Protein AF-A0A3B8NYK8-F1 (afdb_monomer)

Solvent-accessible surface area (backbone atoms only — n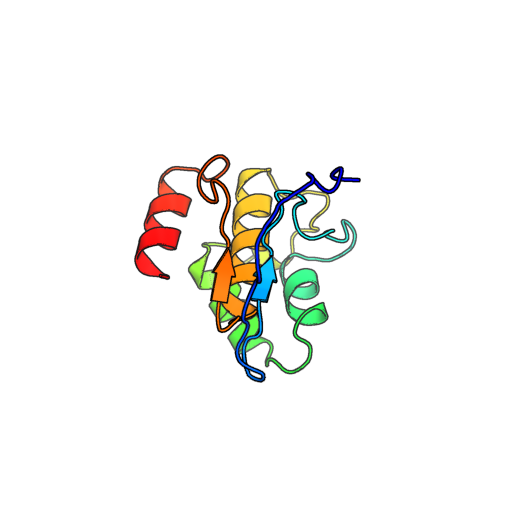ot comparable to full-atom values): 7143 Å² total; per-residue (Å²): 130,89,76,86,75,93,78,88,85,84,89,88,76,63,95,86,66,47,73,42,78,53,60,92,66,67,67,89,71,59,43,86,29,26,48,48,52,51,53,36,70,75,42,71,87,56,53,70,70,56,48,51,50,43,33,45,66,48,75,40,52,83,72,54,32,67,39,36,50,65,73,53,51,70,57,56,49,45,31,52,49,47,33,49,62,65,69,66,66,52,85,36,78,50,71,70,71,81,56,81,69,47,53,73,73,53,44,58,43,51,66,73,73,109

Radius of gyration: 15.72 Å; Cα contacts (8 Å, |Δi|>4): 108; chains: 1; bounding box: 38×34×38 Å

Nearest PDB structures (foldseek):
  5zxd-assembly2_B  TM=8.364E-01  e=3.094E-05  Homo sapiens
  5zxd-assembly1_A  TM=8.345E-01  e=3.885E-05  Homo sapiens
  6s47-assembly1_Bi  TM=8.291E-01  e=2.767E-03  Saccharomyces cerevisiae
  2ihy-assembly1_A  TM=6.998E-01  e=1.052E-03  Staphylococcus aureus
  8tsh-assembly1_B  TM=7.431E-01  e=2.850E-02  Caldimonas thermodepolymerans

Sequence (114 aa):
MMQKIPHQGQLYRSPNTDIGFFDQQAAELDPENTVLEELWKRFPKMHEAEVRSALGRVLLRGEEVYKKVGVISGGERARLNFAILMVEHPNVRLLDEPTNHLDLDTKEQLEKAL

Secondary structure (DSSP, 8-state):
--------S-----TT--EEEE-SS-----TTSBHHHHHHHH-TTS-HHHHHHHHHHTT--GGGGGSBGGGS-HHHHHHHHHHHHHHT--SEEEESSTTTT--HHHHHHHHHH-

pLDDT: mean 75.83, std 17.6, range [39.44, 97.81]

Mean predicted aligned error: 10.63 Å

Foldseek 3Di:
DDDDDDDDDDDDDDPPADEDEDDVPLPPFDQADFLLRRLCVLVVVDDSVVSQVLLVLLVCDDCNSRHGNVPDDLQSSLSSSVSNVLVVPGPHYDDDPSCPSHDPVNVVSVVVSD

Structure (mmCIF, N/CA/C/O backbone):
data_AF-A0A3B8NYK8-F1
#
_entry.id   AF-A0A3B8NYK8-F1
#
loop_
_atom_site.group_PDB
_atom_site.id
_atom_site.type_symbol
_atom_site.label_atom_id
_atom_site.label_alt_id
_atom_site.label_comp_id
_atom_site.label_asym_id
_atom_site.label_entity_id
_atom_site.label_seq_id
_atom_site.pdbx_PDB_ins_code
_atom_site.Cartn_x
_atom_site.Cartn_y
_atom_site.Cartn_z
_atom_site.occupancy
_atom_site.B_iso_or_equiv
_atom_site.auth_seq_id
_atom_site.auth_comp_id
_atom_site.auth_asym_id
_atom_site.auth_atom_id
_atom_site.pdbx_PDB_model_num
ATOM 1 N N . MET A 1 1 ? 4.718 18.249 -10.756 1.00 41.09 1 MET A N 1
ATOM 2 C CA . MET A 1 1 ? 5.304 17.598 -11.949 1.00 41.09 1 MET A CA 1
ATOM 3 C C . MET A 1 1 ? 6.819 17.698 -11.861 1.00 41.09 1 MET A C 1
ATOM 5 O O . MET A 1 1 ? 7.324 18.815 -11.859 1.00 41.09 1 MET A O 1
ATOM 9 N N . MET A 1 2 ? 7.528 16.571 -11.721 1.00 40.84 2 MET A N 1
ATOM 10 C CA . MET A 1 2 ? 8.998 16.542 -11.700 1.00 40.84 2 MET A CA 1
ATOM 11 C C . MET A 1 2 ? 9.558 17.136 -12.995 1.00 40.84 2 MET A C 1
ATOM 13 O O . MET A 1 2 ? 9.192 16.730 -14.100 1.00 40.84 2 MET A O 1
ATOM 17 N N . GLN A 1 3 ? 10.429 18.130 -12.855 1.00 39.44 3 GLN A N 1
ATOM 18 C CA . GLN A 1 3 ? 11.095 18.784 -13.972 1.00 39.44 3 GLN A CA 1
ATOM 19 C C . GLN A 1 3 ? 12.115 17.805 -14.566 1.00 39.44 3 GLN A C 1
ATOM 21 O O . GLN A 1 3 ? 12.974 17.288 -13.853 1.00 39.44 3 GLN A O 1
ATOM 26 N N . LYS A 1 4 ? 12.015 17.513 -15.868 1.00 58.34 4 LYS A N 1
ATOM 27 C CA . LYS A 1 4 ? 12.999 16.666 -16.556 1.00 58.34 4 LYS A CA 1
ATOM 28 C C . LYS A 1 4 ? 14.357 17.369 -16.527 1.00 58.34 4 LYS A C 1
ATOM 30 O O . LYS A 1 4 ? 14.511 18.430 -17.127 1.00 58.34 4 LYS A O 1
ATOM 35 N N . ILE A 1 5 ? 15.325 16.777 -15.835 1.00 66.94 5 ILE A N 1
ATOM 36 C CA . ILE A 1 5 ? 16.690 17.300 -15.757 1.00 66.94 5 ILE A CA 1
ATOM 37 C C . ILE A 1 5 ? 17.393 17.008 -17.096 1.00 66.94 5 ILE A C 1
ATOM 39 O O . ILE A 1 5 ? 17.319 15.869 -17.579 1.00 66.94 5 ILE A O 1
ATOM 43 N N . PRO A 1 6 ? 18.062 17.993 -17.725 1.00 71.31 6 PRO A N 1
ATOM 44 C CA . PRO A 1 6 ? 18.834 17.748 -18.936 1.00 71.31 6 PRO A CA 1
ATOM 45 C C . PRO A 1 6 ? 19.968 16.760 -18.645 1.00 71.31 6 PRO A C 1
ATOM 47 O O . PRO A 1 6 ? 20.760 16.969 -17.730 1.00 71.31 6 PRO A O 1
ATOM 50 N N . HIS A 1 7 ? 20.058 15.694 -19.434 1.00 71.31 7 HIS A N 1
ATOM 51 C CA . HIS A 1 7 ? 21.120 14.694 -19.352 1.00 71.31 7 HIS A CA 1
ATOM 52 C C . HIS A 1 7 ? 21.694 14.442 -20.751 1.00 71.31 7 HIS A C 1
ATOM 54 O O . HIS A 1 7 ? 20.961 14.455 -21.739 1.00 71.31 7 HIS A O 1
ATOM 60 N N . GLN A 1 8 ? 23.012 14.249 -20.840 1.00 78.31 8 GLN A N 1
ATOM 61 C CA . GLN A 1 8 ? 23.716 13.869 -22.071 1.00 78.31 8 GLN A CA 1
ATOM 62 C C . GLN A 1 8 ? 24.053 12.372 -22.021 1.00 78.31 8 GLN A C 1
ATOM 64 O O . GLN A 1 8 ? 24.440 11.869 -20.969 1.00 78.31 8 GLN A O 1
ATOM 69 N N 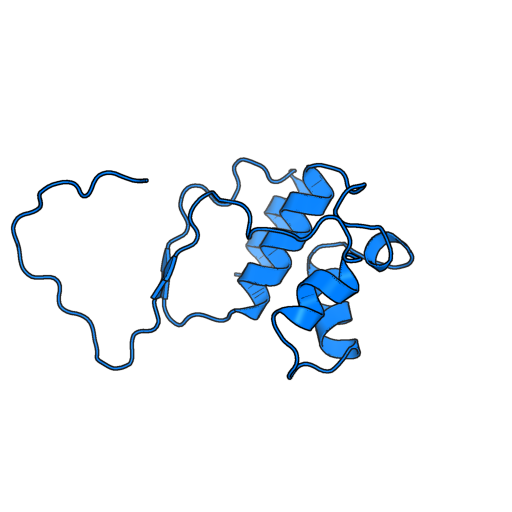. GLY A 1 9 ? 23.912 11.660 -23.143 1.00 75.31 9 GLY A N 1
ATOM 70 C CA . GLY A 1 9 ? 24.191 10.222 -23.247 1.00 75.31 9 GLY A CA 1
ATOM 71 C C . GLY A 1 9 ? 23.085 9.445 -23.966 1.00 75.31 9 GLY A C 1
ATOM 72 O O . GLY A 1 9 ? 22.091 10.020 -24.404 1.00 75.31 9 GLY A O 1
ATOM 73 N N . GLN A 1 10 ? 23.266 8.130 -24.105 1.00 70.69 10 GLN A N 1
ATOM 74 C CA . GLN A 1 10 ? 22.280 7.222 -24.701 1.00 70.69 10 GLN A CA 1
ATOM 75 C C . GLN A 1 10 ? 21.838 6.199 -23.652 1.00 70.69 10 GLN A C 1
ATOM 77 O O . GLN A 1 10 ? 22.665 5.474 -23.101 1.00 70.69 10 GLN A O 1
ATOM 82 N N . LEU A 1 11 ? 20.534 6.147 -23.373 1.00 70.31 11 LEU A N 1
ATOM 83 C CA . LEU A 1 11 ? 19.943 5.127 -22.512 1.00 70.31 11 LEU A CA 1
ATOM 84 C C . LEU A 1 11 ? 19.488 3.952 -23.378 1.00 70.31 11 LEU A C 1
ATOM 86 O O . LEU A 1 11 ? 18.514 4.063 -24.120 1.00 70.31 11 LEU A O 1
ATOM 90 N N . TYR A 1 12 ? 20.175 2.821 -23.259 1.00 67.00 12 TYR A N 1
ATOM 91 C CA . TYR A 1 12 ? 19.786 1.580 -23.918 1.00 67.00 12 TYR A CA 1
ATOM 92 C C . TYR A 1 12 ? 18.897 0.759 -22.982 1.00 67.00 12 TYR A C 1
ATOM 94 O O . TYR A 1 12 ? 19.300 0.432 -21.868 1.00 67.00 12 TYR A O 1
ATOM 102 N N . ARG A 1 13 ? 17.681 0.428 -23.430 1.00 62.97 13 ARG A N 1
ATOM 103 C CA . ARG A 1 13 ? 16.752 -0.469 -22.725 1.00 62.97 13 ARG A CA 1
ATOM 104 C C . ARG A 1 13 ? 16.495 -1.699 -23.583 1.00 62.97 13 ARG A C 1
ATOM 106 O O . ARG A 1 13 ? 16.332 -1.573 -24.795 1.00 62.97 13 ARG A O 1
ATOM 113 N N . SER A 1 14 ? 16.453 -2.875 -22.961 1.00 68.81 14 SER A N 1
ATOM 114 C CA . SER A 1 14 ? 16.046 -4.090 -23.666 1.00 68.81 14 SER A CA 1
ATOM 115 C C . SER A 1 14 ? 14.548 -4.004 -23.999 1.00 68.81 14 SER A C 1
ATOM 117 O O . SER A 1 14 ? 13.787 -3.496 -23.173 1.00 68.81 14 SER A O 1
ATOM 119 N N . PRO A 1 15 ? 14.087 -4.503 -25.160 1.00 64.50 15 PRO A N 1
ATOM 120 C CA . PRO A 1 15 ? 12.670 -4.462 -25.538 1.00 64.50 15 PRO A CA 1
ATOM 121 C C . PRO A 1 15 ? 11.720 -5.128 -24.528 1.00 64.50 15 PRO A C 1
ATOM 123 O O . PRO A 1 15 ? 10.547 -4.7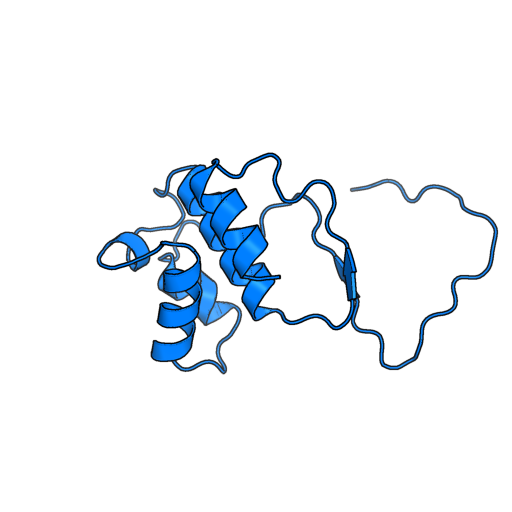79 -24.481 1.00 64.50 15 PRO A O 1
ATOM 126 N N . ASN A 1 16 ? 12.229 -6.049 -23.700 1.00 62.66 16 ASN A N 1
ATOM 127 C CA . ASN A 1 16 ? 11.458 -6.780 -22.682 1.00 62.66 16 ASN A CA 1
ATOM 128 C C . ASN A 1 16 ? 11.568 -6.169 -21.269 1.00 62.66 16 ASN A C 1
ATOM 130 O O . ASN A 1 16 ? 11.210 -6.808 -20.277 1.00 62.66 16 ASN A O 1
ATOM 134 N N . THR A 1 17 ? 12.127 -4.965 -21.149 1.00 53.44 17 THR A N 1
ATOM 135 C CA . THR A 1 17 ? 12.288 -4.286 -19.864 1.00 53.44 17 THR A CA 1
ATOM 136 C C . THR A 1 17 ? 11.005 -3.541 -19.494 1.00 53.44 17 THR A C 1
ATOM 138 O O . THR A 1 17 ? 10.735 -2.465 -20.025 1.00 53.44 17 THR A O 1
ATOM 141 N N . ASP A 1 18 ? 10.254 -4.100 -18.545 1.00 51.09 18 ASP A N 1
ATOM 142 C CA . ASP A 1 18 ? 9.174 -3.407 -17.840 1.00 51.09 18 ASP A CA 1
ATOM 143 C C . ASP A 1 18 ? 9.754 -2.715 -16.595 1.00 51.09 18 ASP A C 1
ATOM 145 O O . ASP A 1 18 ? 10.290 -3.383 -15.703 1.00 51.09 18 ASP A O 1
ATOM 149 N N . ILE A 1 19 ? 9.749 -1.378 -16.587 1.00 57.47 19 ILE A N 1
ATOM 150 C CA . ILE A 1 19 ? 10.305 -0.567 -15.492 1.00 57.47 19 ILE A CA 1
ATOM 151 C C . ILE A 1 19 ? 9.150 -0.032 -14.660 1.00 57.47 19 ILE A C 1
ATOM 153 O O . ILE A 1 19 ? 8.480 0.917 -15.071 1.00 57.47 19 ILE A O 1
ATOM 157 N N . GLY A 1 20 ? 8.986 -0.593 -13.465 1.00 51.03 20 GLY A N 1
ATOM 158 C CA . GLY A 1 20 ? 8.130 -0.016 -12.437 1.00 51.03 20 GLY A CA 1
ATOM 159 C C . GLY A 1 20 ? 8.846 1.154 -11.766 1.00 51.03 20 GLY A C 1
ATOM 160 O O . GLY A 1 20 ? 9.937 0.987 -11.211 1.00 51.03 20 GLY A O 1
ATOM 161 N N . PHE A 1 21 ? 8.246 2.341 -11.830 1.00 52.72 21 PHE A N 1
ATOM 162 C CA . PHE A 1 21 ? 8.695 3.511 -11.079 1.00 52.72 21 PHE A CA 1
ATOM 163 C C . PHE A 1 21 ? 7.887 3.610 -9.788 1.00 52.72 21 PHE A C 1
ATOM 165 O O . PHE A 1 21 ? 6.683 3.845 -9.839 1.00 52.72 21 PHE A O 1
ATOM 172 N N . PHE A 1 22 ? 8.552 3.467 -8.642 1.00 48.91 22 PHE A N 1
ATOM 173 C CA . PHE A 1 22 ? 7.973 3.803 -7.347 1.00 48.91 22 PHE A CA 1
ATOM 174 C C . PHE A 1 22 ? 8.365 5.248 -7.011 1.00 48.91 22 PHE A C 1
ATOM 176 O O . PHE A 1 22 ? 9.394 5.497 -6.389 1.00 48.91 22 PHE A O 1
ATOM 183 N N . ASP A 1 23 ? 7.591 6.209 -7.520 1.00 50.53 23 ASP A N 1
ATOM 184 C CA . ASP A 1 23 ? 7.656 7.604 -7.066 1.00 50.53 23 ASP A CA 1
ATOM 185 C C . ASP A 1 23 ? 6.928 7.694 -5.711 1.00 50.53 23 ASP A C 1
ATOM 187 O O . ASP A 1 23 ? 5.911 7.030 -5.517 1.00 50.53 23 ASP A O 1
ATOM 191 N N . GLN A 1 24 ? 7.413 8.515 -4.776 1.00 43.06 24 GLN A N 1
ATOM 192 C CA . GLN A 1 24 ? 6.856 8.729 -3.425 1.00 43.06 24 GLN A CA 1
ATOM 193 C C . GLN A 1 24 ? 5.406 9.255 -3.406 1.00 43.06 24 GLN A C 1
ATOM 195 O O . GLN A 1 24 ? 4.838 9.523 -2.344 1.00 43.06 24 GLN A O 1
ATOM 200 N N . GLN A 1 25 ? 4.765 9.372 -4.565 1.00 45.47 25 GLN A N 1
ATOM 201 C CA . GLN A 1 25 ? 3.321 9.445 -4.677 1.00 45.47 25 GLN A CA 1
ATOM 202 C C . GLN A 1 25 ? 2.765 8.063 -4.336 1.00 45.47 25 GLN A C 1
ATOM 204 O O . GLN A 1 25 ? 2.595 7.221 -5.216 1.00 45.47 25 GLN A O 1
ATOM 209 N N . ALA A 1 26 ? 2.524 7.834 -3.037 1.00 54.75 26 ALA A N 1
ATOM 210 C CA . ALA A 1 26 ? 1.631 6.793 -2.531 1.00 54.75 26 ALA A CA 1
ATOM 211 C C . ALA A 1 26 ? 0.574 6.513 -3.597 1.00 54.75 26 ALA A C 1
ATOM 213 O O . ALA A 1 26 ? -0.119 7.460 -3.980 1.00 54.75 26 ALA A O 1
ATOM 214 N N . ALA A 1 27 ? 0.537 5.280 -4.120 1.00 62.28 27 ALA A N 1
ATOM 215 C CA . ALA A 1 27 ? -0.375 4.897 -5.189 1.00 62.28 27 ALA A CA 1
ATOM 216 C C . ALA A 1 27 ? -1.722 5.550 -4.891 1.00 62.28 27 ALA A C 1
ATOM 218 O O . ALA A 1 27 ? -2.164 5.395 -3.762 1.00 62.28 27 ALA A O 1
ATOM 219 N N . GLU A 1 28 ? -2.298 6.367 -5.784 1.00 75.56 28 GLU A N 1
ATOM 220 C CA . GLU A 1 28 ? -3.501 7.146 -5.438 1.00 75.56 28 GLU A CA 1
ATOM 221 C C . GLU A 1 28 ? -4.576 6.183 -4.924 1.00 75.56 28 GLU A C 1
ATOM 223 O O . GLU A 1 28 ? -5.176 5.451 -5.711 1.00 75.56 28 GLU A O 1
ATOM 228 N N . LEU A 1 29 ? -4.716 6.095 -3.598 1.00 88.06 29 LEU A N 1
ATOM 229 C CA . LEU A 1 29 ? -5.580 5.122 -2.950 1.00 88.06 29 LEU A CA 1
ATOM 230 C C . LEU A 1 29 ? -6.954 5.758 -2.857 1.00 88.06 29 LEU A C 1
ATOM 232 O O . LEU A 1 29 ? -7.082 6.885 -2.371 1.00 88.06 29 LEU A O 1
ATOM 236 N N . ASP A 1 30 ? -7.976 5.030 -3.281 1.00 93.44 30 ASP A N 1
ATOM 237 C CA . ASP A 1 30 ? -9.342 5.514 -3.165 1.00 93.44 30 ASP A CA 1
ATOM 238 C C . ASP A 1 30 ? -9.785 5.399 -1.695 1.00 93.44 30 ASP A C 1
ATOM 240 O O . ASP A 1 30 ? -9.859 4.284 -1.165 1.00 93.44 30 ASP A O 1
ATOM 244 N N . PRO A 1 31 ? -10.074 6.519 -1.002 1.00 93.81 31 PRO A N 1
ATOM 245 C CA . PRO A 1 31 ? -10.457 6.492 0.406 1.00 93.81 31 PRO A CA 1
ATOM 246 C C . PRO A 1 31 ? -11.751 5.705 0.660 1.00 93.81 31 PRO A C 1
ATOM 248 O O . PRO A 1 31 ? -11.940 5.223 1.781 1.00 93.81 31 PRO A O 1
ATOM 251 N N . GLU A 1 32 ? -12.598 5.543 -0.363 1.00 96.00 32 GLU A N 1
ATOM 252 C CA . GLU A 1 32 ? -13.867 4.821 -0.294 1.00 96.00 32 GLU A CA 1
ATOM 253 C C . GLU A 1 32 ? -13.709 3.312 -0.485 1.00 96.00 32 GLU A C 1
ATOM 255 O O . GLU A 1 32 ? -14.644 2.562 -0.195 1.00 96.00 32 GLU A O 1
ATOM 260 N N . ASN A 1 33 ? -12.548 2.823 -0.919 1.00 97.06 33 ASN A N 1
ATOM 261 C CA . ASN A 1 33 ? -12.280 1.390 -0.959 1.00 97.06 33 ASN A CA 1
ATOM 262 C C . ASN A 1 33 ? -11.942 0.868 0.438 1.00 97.06 33 ASN A C 1
ATOM 264 O O . ASN A 1 33 ? -11.359 1.560 1.273 1.00 97.06 33 ASN A O 1
ATOM 268 N N . THR A 1 34 ? -12.295 -0.385 0.707 1.00 97.81 34 THR A N 1
ATOM 269 C CA . THR A 1 34 ? -11.628 -1.148 1.765 1.00 97.81 34 THR A CA 1
ATOM 270 C C . THR A 1 34 ? -10.202 -1.499 1.343 1.00 97.81 34 THR A C 1
ATOM 272 O O . THR A 1 34 ? -9.892 -1.537 0.154 1.00 97.81 34 THR A O 1
ATOM 275 N N . VAL A 1 35 ? -9.329 -1.796 2.302 1.00 97.06 35 VAL A N 1
ATOM 276 C CA . VAL A 1 35 ? -7.957 -2.264 2.031 1.00 97.06 35 VAL A CA 1
ATOM 277 C C . VAL A 1 35 ? -7.941 -3.468 1.070 1.00 97.06 35 VAL A C 1
ATOM 279 O O . VAL A 1 35 ? -7.107 -3.527 0.166 1.00 97.06 35 VAL A O 1
ATOM 282 N N . LEU A 1 36 ? -8.877 -4.411 1.232 1.00 97.12 36 LEU A N 1
ATOM 283 C CA . LEU A 1 36 ? -9.037 -5.560 0.338 1.00 97.12 36 LEU A CA 1
ATOM 284 C C . LEU A 1 36 ? -9.450 -5.140 -1.076 1.00 97.12 36 LEU A C 1
ATOM 286 O O . LEU A 1 36 ? -8.837 -5.576 -2.050 1.00 97.12 36 LEU A O 1
ATOM 290 N N . GLU A 1 37 ? -10.482 -4.302 -1.185 1.00 96.56 37 GLU A N 1
ATOM 291 C CA . GLU A 1 37 ? -10.995 -3.813 -2.470 1.00 96.56 37 GLU A CA 1
ATOM 292 C C . GLU A 1 37 ? -9.944 -3.004 -3.226 1.00 96.56 37 GLU A C 1
ATOM 294 O O . GLU A 1 37 ? -9.827 -3.156 -4.437 1.00 96.56 37 GLU A O 1
ATOM 299 N N . GLU A 1 38 ? -9.169 -2.181 -2.522 1.00 95.44 38 GLU A N 1
ATOM 300 C CA . GLU A 1 38 ? -8.128 -1.341 -3.109 1.00 95.44 38 GLU A CA 1
ATOM 301 C C . GLU A 1 38 ? -7.068 -2.187 -3.820 1.00 95.44 38 GLU A C 1
ATOM 303 O O . GLU A 1 38 ? -6.748 -1.941 -4.983 1.00 95.44 38 GLU A O 1
ATOM 308 N N . LEU A 1 39 ? -6.570 -3.239 -3.160 1.00 93.62 39 LEU A N 1
ATOM 309 C CA . LEU A 1 39 ? -5.596 -4.135 -3.778 1.00 93.62 39 LEU A CA 1
ATOM 310 C C . LEU A 1 39 ? -6.239 -4.989 -4.881 1.00 93.62 39 LEU A C 1
ATOM 312 O O . LEU A 1 39 ? -5.665 -5.153 -5.957 1.00 93.62 39 LEU A O 1
ATOM 316 N N . TRP A 1 40 ? -7.444 -5.514 -4.654 1.00 94.94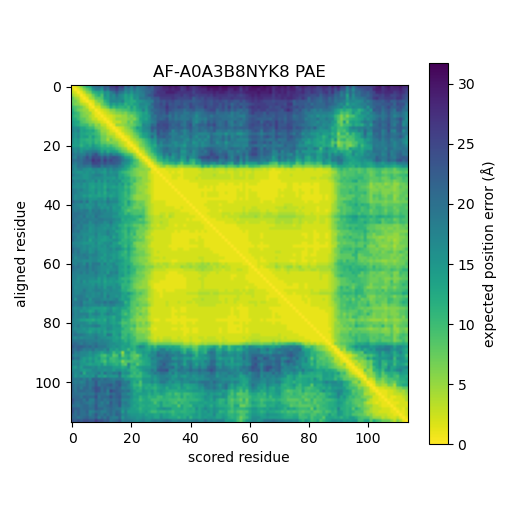 40 TRP A N 1
ATOM 317 C CA . TRP A 1 40 ? -8.087 -6.408 -5.616 1.00 94.94 40 TRP A CA 1
ATOM 318 C C . TRP A 1 40 ? -8.507 -5.695 -6.906 1.00 94.94 40 TRP A C 1
ATOM 320 O O . TRP A 1 40 ? -8.322 -6.239 -7.993 1.00 94.94 40 TRP A O 1
ATOM 330 N N . LYS A 1 41 ? -9.007 -4.455 -6.818 1.00 92.50 41 LYS A N 1
ATOM 331 C CA . LYS A 1 41 ? -9.359 -3.637 -7.991 1.00 92.50 41 LYS A CA 1
ATOM 332 C C . LYS A 1 41 ? -8.151 -3.344 -8.878 1.00 92.50 41 LYS A C 1
ATOM 334 O O . LYS A 1 41 ? -8.311 -3.268 -10.094 1.00 92.50 41 LYS A O 1
ATOM 339 N N . ARG A 1 42 ? -6.954 -3.208 -8.295 1.00 88.94 42 ARG A N 1
ATOM 340 C CA . ARG A 1 42 ? -5.697 -3.039 -9.045 1.00 88.94 42 ARG A CA 1
ATOM 341 C C . ARG A 1 42 ? -5.269 -4.322 -9.755 1.00 88.94 42 ARG A C 1
ATOM 343 O O . ARG A 1 42 ? -4.739 -4.258 -10.861 1.00 88.94 42 ARG A O 1
ATOM 350 N N . PHE A 1 43 ? -5.561 -5.481 -9.165 1.00 89.12 43 PHE A N 1
ATOM 351 C CA . PHE A 1 43 ? -5.192 -6.795 -9.701 1.00 89.12 43 PHE A CA 1
ATOM 352 C C . PHE A 1 43 ? -6.416 -7.717 -9.851 1.00 89.12 43 PHE A C 1
ATOM 354 O O . PHE A 1 43 ? -6.483 -8.771 -9.216 1.00 89.12 43 PHE A O 1
ATOM 361 N N . PRO A 1 44 ? -7.382 -7.386 -10.734 1.00 88.69 44 PRO A N 1
ATOM 362 C CA . PRO A 1 44 ? -8.676 -8.079 -10.815 1.00 88.69 44 PRO A CA 1
ATOM 363 C C . PRO A 1 44 ? -8.577 -9.531 -11.307 1.00 88.69 44 PRO A C 1
ATOM 365 O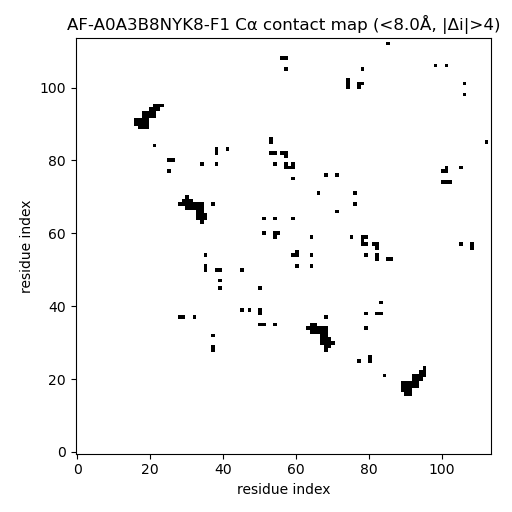 O . PRO A 1 44 ? -9.553 -10.272 -11.257 1.00 88.69 44 PRO A O 1
ATOM 368 N N . LYS A 1 45 ? -7.404 -9.943 -11.806 1.00 89.62 45 LYS A N 1
ATOM 369 C CA . LYS A 1 45 ? -7.119 -11.323 -12.219 1.00 89.62 45 LYS A CA 1
ATOM 370 C C . LYS A 1 45 ? -6.741 -12.238 -11.050 1.00 89.62 45 LYS A C 1
ATOM 372 O O . LYS A 1 45 ? -6.757 -13.448 -11.234 1.00 89.62 45 LYS A O 1
ATOM 377 N N . MET A 1 46 ? -6.381 -11.681 -9.893 1.00 90.38 46 MET A N 1
ATOM 378 C CA . MET A 1 46 ? -6.067 -12.466 -8.701 1.00 90.38 46 MET A CA 1
ATOM 379 C C . MET A 1 46 ? -7.344 -12.989 -8.052 1.00 90.38 46 MET A C 1
ATOM 381 O O . MET A 1 46 ? -8.363 -12.295 -7.984 1.00 90.38 46 MET A O 1
ATOM 385 N N . HIS A 1 47 ? -7.271 -14.199 -7.510 1.00 93.31 47 HIS A N 1
ATOM 386 C CA . HIS A 1 47 ? -8.293 -14.712 -6.614 1.00 93.31 47 HIS A CA 1
ATOM 387 C C . HIS A 1 47 ? -8.220 -13.989 -5.265 1.00 93.31 47 HIS A C 1
ATOM 389 O O . HIS A 1 47 ? -7.140 -13.642 -4.787 1.00 93.31 47 HIS A O 1
ATOM 395 N N . GLU A 1 48 ? -9.360 -13.824 -4.590 1.00 92.00 48 GLU A N 1
ATOM 396 C CA . GLU A 1 48 ? -9.422 -13.151 -3.284 1.00 92.00 48 GLU A CA 1
ATOM 397 C C . GLU A 1 48 ? -8.442 -13.756 -2.259 1.00 92.00 48 GLU A C 1
ATOM 399 O O . GLU A 1 48 ? -7.818 -13.034 -1.483 1.00 92.00 48 GLU A O 1
ATOM 404 N N . ALA A 1 49 ? -8.240 -15.079 -2.289 1.00 92.75 49 ALA A N 1
ATOM 405 C CA . ALA A 1 49 ? -7.273 -15.765 -1.433 1.00 92.75 49 ALA A CA 1
ATOM 406 C C . ALA A 1 49 ? -5.826 -15.289 -1.665 1.00 92.75 49 ALA A C 1
ATOM 408 O O . ALA A 1 49 ? -5.057 -15.168 -0.709 1.00 92.75 49 ALA A O 1
ATOM 409 N N . GLU A 1 50 ? -5.451 -14.976 -2.905 1.00 92.50 50 GLU A N 1
ATOM 410 C CA . GLU A 1 50 ? -4.123 -14.463 -3.252 1.00 92.50 50 GLU A CA 1
ATOM 411 C C . GLU A 1 50 ? -3.968 -13.011 -2.791 1.00 92.50 50 GLU A C 1
ATOM 413 O O . GLU A 1 50 ? -2.938 -12.654 -2.220 1.00 92.50 50 GLU A O 1
ATOM 418 N N . VAL A 1 51 ? -5.017 -12.196 -2.950 1.00 94.69 51 VAL A N 1
ATOM 419 C CA . VAL A 1 51 ? -5.053 -10.804 -2.469 1.00 94.69 51 VAL A CA 1
ATOM 420 C C . VAL A 1 51 ? -4.920 -10.759 -0.946 1.00 94.69 51 VAL A C 1
ATOM 422 O O . VAL A 1 51 ? -4.070 -10.049 -0.409 1.00 94.69 51 VAL A O 1
ATOM 425 N N . ARG A 1 52 ? -5.694 -11.579 -0.226 1.00 94.44 52 ARG A N 1
ATOM 426 C CA . ARG A 1 52 ? -5.588 -11.720 1.235 1.00 94.44 52 ARG A CA 1
ATOM 427 C C . ARG A 1 52 ? -4.220 -12.237 1.663 1.00 94.44 52 ARG A C 1
ATOM 429 O O . ARG A 1 52 ? -3.703 -11.799 2.687 1.00 94.44 52 ARG A O 1
ATOM 436 N N . SER A 1 53 ? -3.618 -13.137 0.886 1.00 92.94 53 SER A N 1
ATOM 437 C CA . SER A 1 53 ? -2.261 -13.625 1.156 1.00 92.94 53 SER A CA 1
ATOM 438 C C . SER A 1 53 ? -1.220 -12.516 0.997 1.00 92.94 53 SER A C 1
ATOM 440 O O . SER A 1 53 ? -0.328 -12.401 1.835 1.00 92.94 53 SER A O 1
ATOM 442 N N . ALA A 1 54 ? -1.349 -11.669 -0.028 1.00 91.12 54 ALA A N 1
ATOM 443 C CA . ALA A 1 54 ? -0.482 -10.512 -0.233 1.00 91.12 54 ALA A CA 1
ATOM 444 C C . ALA A 1 54 ? -0.616 -9.486 0.907 1.00 91.12 54 ALA A C 1
ATOM 446 O O . ALA A 1 54 ? 0.389 -9.103 1.502 1.00 91.12 54 ALA A O 1
ATOM 447 N N . LEU A 1 55 ? -1.846 -9.127 1.290 1.00 94.38 55 LEU A N 1
ATOM 448 C CA . LEU A 1 55 ? -2.111 -8.261 2.449 1.00 94.38 55 LEU A CA 1
ATOM 449 C C . LEU A 1 55 ? -1.582 -8.872 3.756 1.00 94.38 55 LEU A C 1
ATOM 451 O O . LEU A 1 55 ? -0.990 -8.189 4.591 1.00 94.38 55 LEU A O 1
ATOM 455 N N . GLY A 1 56 ? -1.705 -10.190 3.907 1.00 92.62 56 GLY A N 1
ATOM 456 C CA . GLY A 1 56 ? -1.204 -10.909 5.070 1.00 92.62 56 GLY A CA 1
ATOM 457 C C . GLY A 1 56 ? 0.319 -10.871 5.223 1.00 92.62 56 GLY A C 1
ATOM 458 O O . GLY A 1 56 ? 0.796 -10.919 6.363 1.00 92.62 56 GLY A O 1
ATOM 459 N N . ARG A 1 57 ? 1.082 -10.763 4.123 1.00 89.56 57 ARG A N 1
ATOM 460 C CA . ARG A 1 57 ? 2.551 -10.595 4.145 1.00 89.56 57 ARG A CA 1
ATOM 461 C C . ARG A 1 57 ? 2.966 -9.232 4.693 1.00 89.56 57 ARG A C 1
ATOM 463 O O . ARG A 1 57 ? 4.000 -9.134 5.336 1.00 89.56 57 ARG A O 1
ATOM 470 N N . VAL A 1 58 ? 2.121 -8.219 4.520 1.00 87.62 58 VAL A N 1
ATOM 471 C CA . VAL A 1 58 ? 2.331 -6.863 5.046 1.00 87.62 58 VAL A CA 1
ATOM 472 C C . VAL A 1 58 ? 1.538 -6.609 6.328 1.00 87.62 58 VAL A C 1
ATOM 474 O O . VAL A 1 58 ? 1.180 -5.478 6.625 1.00 87.62 58 VAL A O 1
ATOM 477 N N . LEU A 1 59 ? 1.225 -7.661 7.090 1.00 90.00 59 LEU A N 1
ATOM 478 C CA . LEU A 1 59 ? 0.548 -7.560 8.390 1.00 90.00 59 LEU A CA 1
ATOM 479 C C . LEU A 1 59 ? -0.806 -6.821 8.352 1.00 90.00 59 LEU A C 1
ATOM 481 O O . LEU A 1 59 ? -1.204 -6.258 9.361 1.00 90.00 59 LEU A O 1
ATOM 485 N N . LEU A 1 60 ? -1.515 -6.832 7.218 1.00 92.88 60 LEU A N 1
ATOM 486 C CA . LEU A 1 60 ? -2.904 -6.375 7.114 1.00 92.88 60 LEU A CA 1
ATOM 487 C C . LEU A 1 60 ? -3.808 -7.611 7.133 1.00 92.88 60 LEU A C 1
ATOM 489 O O . LEU A 1 60 ? -3.908 -8.333 6.136 1.00 92.88 60 LEU A O 1
ATOM 493 N N . ARG A 1 61 ? -4.399 -7.924 8.293 1.00 91.81 61 ARG A N 1
ATOM 494 C CA . ARG A 1 61 ? -5.095 -9.205 8.534 1.00 91.81 61 ARG A CA 1
ATOM 495 C C . ARG A 1 61 ? -6.423 -9.028 9.269 1.00 91.81 61 ARG A C 1
ATOM 497 O O . ARG A 1 61 ? -6.700 -8.000 9.875 1.00 91.81 61 ARG A O 1
ATOM 504 N N . GLY A 1 62 ? -7.244 -10.079 9.243 1.00 92.06 62 GLY A N 1
ATOM 505 C CA . GLY A 1 62 ? -8.518 -10.107 9.967 1.00 92.06 62 GLY A CA 1
ATOM 506 C C . GLY A 1 62 ? -9.426 -8.953 9.547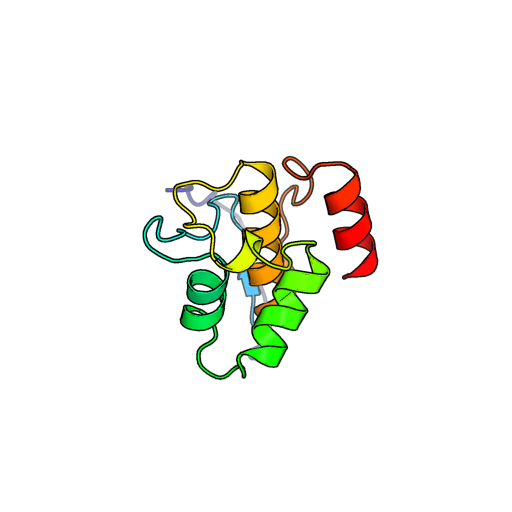 1.00 92.06 62 GLY A C 1
ATOM 507 O O . GLY A 1 62 ? -9.665 -8.772 8.357 1.00 92.06 62 GLY A O 1
ATOM 508 N N . GLU A 1 63 ? -9.887 -8.164 10.516 1.00 92.38 63 GLU A N 1
ATOM 509 C CA . GLU A 1 63 ? -10.781 -7.021 10.286 1.00 92.38 63 GLU A CA 1
ATOM 5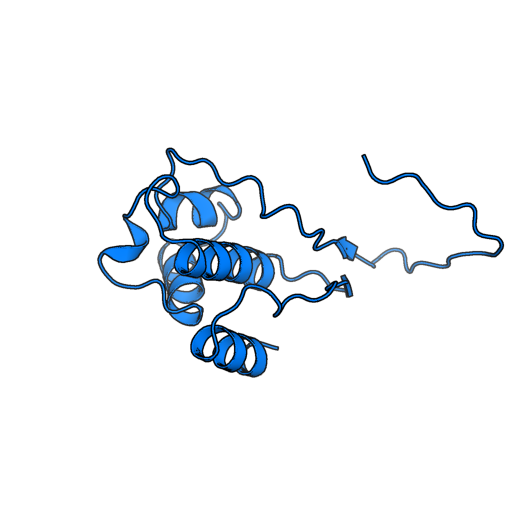10 C C . GLU A 1 63 ? -10.101 -5.825 9.597 1.00 92.38 63 GLU A C 1
ATOM 512 O O . GLU A 1 63 ? -10.773 -4.970 9.023 1.00 92.38 63 GLU A O 1
ATOM 517 N N . GLU A 1 64 ? -8.765 -5.748 9.606 1.00 92.00 64 GLU A N 1
ATOM 518 C CA . GLU A 1 64 ? -8.034 -4.620 9.014 1.00 92.00 64 GLU A CA 1
ATOM 519 C C . GLU A 1 64 ? -8.253 -4.512 7.507 1.00 92.00 64 GLU A C 1
ATOM 521 O O . GLU A 1 64 ? -8.299 -3.407 6.969 1.00 92.00 64 GLU A O 1
ATOM 526 N N . VAL A 1 65 ? -8.454 -5.645 6.828 1.00 96.06 65 VAL A N 1
ATOM 527 C CA .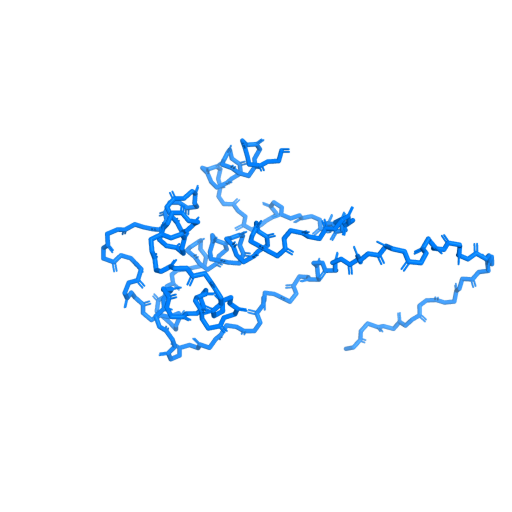 VAL A 1 65 ? -8.661 -5.665 5.374 1.00 96.06 65 VAL A CA 1
ATOM 528 C C . VAL A 1 65 ? -10.010 -5.061 4.964 1.00 96.06 65 VAL A C 1
ATOM 530 O O . VAL A 1 65 ? -10.182 -4.688 3.806 1.00 96.06 65 VAL A O 1
ATOM 533 N N . TYR A 1 66 ? -10.953 -4.934 5.904 1.00 96.69 66 TYR A N 1
ATOM 534 C CA . TYR A 1 66 ? -12.268 -4.328 5.682 1.00 96.69 66 TYR A CA 1
ATOM 535 C C . TYR A 1 66 ? -12.322 -2.850 6.077 1.00 96.69 66 TYR A C 1
ATOM 537 O O . TYR A 1 66 ? -13.319 -2.178 5.804 1.00 96.69 66 TYR A O 1
ATOM 545 N N . LYS A 1 67 ? -11.266 -2.308 6.698 1.00 97.00 67 LYS A N 1
ATOM 546 C CA . LYS A 1 67 ? -11.184 -0.872 6.980 1.00 97.00 67 LYS A CA 1
ATOM 547 C C . LYS A 1 67 ? -11.151 -0.099 5.667 1.00 97.00 67 LYS A C 1
ATOM 549 O O . LYS A 1 67 ? -10.481 -0.505 4.717 1.00 97.00 67 LYS A O 1
ATOM 554 N N . LYS A 1 68 ? -11.844 1.039 5.631 1.00 97.69 68 LYS A N 1
ATOM 555 C CA . LYS A 1 68 ? -11.743 1.988 4.520 1.00 97.69 68 LYS A CA 1
ATOM 556 C C . LYS A 1 68 ? -10.351 2.614 4.488 1.00 97.69 68 LYS A C 1
ATOM 558 O O . LYS A 1 68 ? -9.807 2.969 5.532 1.00 97.69 68 LYS A O 1
ATOM 563 N N . VAL A 1 69 ? -9.784 2.801 3.303 1.00 95.88 69 VAL A N 1
ATOM 564 C CA . VAL A 1 69 ? -8.471 3.442 3.122 1.00 95.88 69 VAL A CA 1
ATOM 565 C C . VAL A 1 69 ? -8.470 4.870 3.697 1.00 95.88 69 VAL A C 1
ATOM 567 O O . VAL A 1 69 ? -7.457 5.344 4.218 1.00 95.88 69 VAL A O 1
ATOM 570 N N . GLY A 1 70 ? -9.617 5.555 3.691 1.00 93.75 70 GLY A N 1
ATOM 571 C CA . GLY A 1 70 ? -9.761 6.866 4.324 1.00 93.75 70 GLY A CA 1
ATOM 572 C C . GLY A 1 70 ? -9.518 6.875 5.841 1.00 93.75 70 GLY A C 1
ATOM 573 O O . GLY A 1 70 ? -9.179 7.925 6.380 1.00 93.75 70 GLY A O 1
ATOM 574 N N . VAL A 1 71 ? -9.647 5.729 6.527 1.00 93.94 71 VAL A N 1
ATOM 575 C CA . VAL A 1 71 ? -9.583 5.639 8.000 1.00 93.94 71 VAL A CA 1
ATOM 576 C C . VAL A 1 71 ? -8.373 4.874 8.539 1.00 93.94 71 VAL A C 1
ATOM 578 O O . VAL A 1 71 ? -8.180 4.829 9.753 1.00 93.94 71 VAL A O 1
ATOM 581 N N . ILE A 1 72 ? -7.562 4.261 7.671 1.00 92.75 72 ILE A N 1
ATOM 582 C CA . ILE A 1 72 ? -6.342 3.571 8.102 1.00 92.75 72 ILE A CA 1
ATOM 583 C C . ILE A 1 72 ? -5.257 4.574 8.517 1.00 92.75 72 ILE A C 1
ATOM 585 O O . ILE A 1 72 ? -5.135 5.667 7.960 1.00 92.75 72 ILE A O 1
ATOM 589 N N . SER A 1 73 ? -4.440 4.181 9.490 1.00 89.62 73 SER A N 1
ATOM 590 C CA . SER A 1 73 ? -3.264 4.927 9.939 1.00 89.62 73 SER A CA 1
ATOM 591 C C . SER A 1 73 ? -2.219 5.089 8.827 1.00 89.62 73 SER A C 1
ATOM 593 O O . SER A 1 73 ? -2.211 4.364 7.830 1.00 89.62 73 SER A O 1
ATOM 595 N N . GLY A 1 74 ? -1.273 6.014 9.020 1.00 83.56 74 GLY A N 1
ATOM 596 C CA . GLY A 1 74 ? -0.151 6.193 8.091 1.00 83.56 74 GLY A CA 1
ATOM 597 C C . GLY A 1 74 ? 0.690 4.922 7.904 1.00 83.56 74 GLY A C 1
ATOM 598 O O . GLY A 1 74 ? 1.080 4.616 6.781 1.00 83.56 74 GLY A O 1
ATOM 599 N N . GLY A 1 75 ? 0.899 4.142 8.973 1.00 82.81 75 GLY A N 1
ATOM 600 C CA . GLY A 1 75 ? 1.624 2.867 8.910 1.00 82.81 75 GLY A CA 1
ATOM 601 C C . GLY A 1 75 ? 0.865 1.791 8.128 1.00 82.81 75 GLY A C 1
ATOM 602 O O . GLY A 1 75 ? 1.433 1.150 7.250 1.00 82.81 75 GLY A O 1
ATOM 603 N N . GLU A 1 76 ? -0.442 1.641 8.361 1.00 89.75 76 GLU A N 1
ATOM 604 C CA . GLU A 1 76 ? -1.292 0.742 7.561 1.00 89.75 76 GLU A CA 1
ATOM 605 C C . GLU A 1 76 ? -1.320 1.152 6.082 1.00 89.75 76 GLU A C 1
ATOM 607 O O . GLU A 1 76 ? -1.254 0.298 5.199 1.00 89.75 76 GLU A O 1
ATOM 612 N N . ARG A 1 77 ? -1.358 2.460 5.800 1.00 88.75 77 ARG A N 1
ATOM 613 C CA . ARG A 1 77 ? -1.279 2.992 4.435 1.00 88.75 77 ARG A CA 1
ATOM 614 C C . ARG A 1 77 ? 0.050 2.654 3.767 1.00 88.75 77 ARG A C 1
ATOM 616 O O . ARG A 1 77 ? 0.065 2.263 2.601 1.00 88.75 77 ARG A O 1
ATOM 623 N N . ALA A 1 78 ? 1.155 2.772 4.497 1.00 83.31 78 ALA A N 1
ATOM 624 C CA . ALA A 1 78 ? 2.469 2.391 3.999 1.00 83.31 78 ALA A CA 1
ATOM 625 C C . ALA A 1 78 ? 2.538 0.882 3.695 1.00 83.31 78 ALA A C 1
ATOM 627 O O . ALA A 1 78 ? 3.016 0.495 2.629 1.00 83.31 78 ALA A O 1
ATOM 628 N N . ARG A 1 79 ? 1.962 0.037 4.562 1.00 87.75 79 ARG A N 1
ATOM 629 C CA . ARG A 1 79 ? 1.854 -1.416 4.339 1.00 87.75 79 ARG A CA 1
ATOM 630 C C . ARG A 1 79 ? 0.994 -1.768 3.123 1.00 87.75 79 ARG A C 1
ATOM 632 O O . ARG A 1 79 ? 1.387 -2.630 2.344 1.00 87.75 79 ARG A O 1
ATOM 639 N N . LEU A 1 80 ? -0.127 -1.079 2.901 1.00 91.06 80 LEU A N 1
ATOM 640 C CA . LEU A 1 80 ? -0.967 -1.279 1.713 1.00 91.06 80 LEU A CA 1
ATOM 641 C C . LEU A 1 80 ? -0.235 -0.899 0.417 1.00 91.06 80 LEU A C 1
ATOM 643 O O . LEU A 1 80 ? -0.217 -1.688 -0.526 1.00 91.06 80 LEU A O 1
ATOM 647 N N . ASN A 1 81 ? 0.434 0.257 0.387 1.00 85.94 81 ASN A N 1
ATOM 648 C CA . ASN A 1 81 ? 1.286 0.637 -0.746 1.00 85.94 81 ASN A CA 1
ATOM 649 C C . ASN A 1 81 ? 2.380 -0.402 -1.009 1.00 85.94 81 ASN A C 1
ATOM 651 O O . ASN A 1 81 ? 2.673 -0.728 -2.158 1.00 85.94 81 ASN A O 1
ATOM 655 N N . PHE A 1 82 ? 2.949 -0.964 0.057 1.00 81.44 82 PHE A N 1
ATOM 656 C CA . PHE A 1 82 ? 3.946 -2.011 -0.075 1.00 81.44 82 PHE A CA 1
ATOM 657 C C . PHE A 1 82 ? 3.362 -3.315 -0.646 1.00 81.44 82 PHE A C 1
ATOM 659 O O . PHE A 1 82 ? 3.971 -3.919 -1.528 1.00 81.44 82 PHE A O 1
ATOM 666 N N . ALA A 1 83 ? 2.153 -3.719 -0.242 1.00 88.19 83 ALA A N 1
ATOM 667 C CA . ALA A 1 83 ? 1.472 -4.866 -0.847 1.00 88.19 83 ALA A CA 1
ATOM 668 C C . ALA A 1 83 ? 1.217 -4.670 -2.348 1.00 88.19 83 ALA A C 1
ATOM 670 O O . ALA A 1 83 ? 1.420 -5.608 -3.116 1.00 88.19 83 ALA A O 1
ATOM 671 N N . ILE A 1 84 ? 0.823 -3.463 -2.772 1.00 87.50 84 ILE A N 1
ATOM 672 C CA . ILE A 1 84 ? 0.657 -3.126 -4.196 1.00 87.50 84 ILE A CA 1
ATOM 673 C C . ILE A 1 84 ? 1.981 -3.355 -4.935 1.00 87.50 84 ILE A C 1
ATOM 675 O O . ILE A 1 84 ? 2.024 -4.132 -5.886 1.00 87.50 84 ILE A O 1
ATOM 679 N N . LEU A 1 85 ? 3.079 -2.783 -4.432 1.00 78.12 85 LEU A N 1
ATOM 680 C CA . LEU A 1 85 ? 4.413 -2.937 -5.019 1.00 78.12 85 LEU A CA 1
ATOM 681 C C . LEU A 1 85 ? 4.860 -4.406 -5.120 1.00 78.12 85 LEU A C 1
ATOM 683 O O . LEU A 1 85 ? 5.467 -4.817 -6.116 1.00 78.12 85 LEU A O 1
ATOM 687 N N . MET A 1 86 ? 4.587 -5.211 -4.088 1.00 77.31 86 MET A N 1
ATOM 688 C CA . MET A 1 86 ? 4.925 -6.635 -4.086 1.00 77.31 86 MET A CA 1
ATOM 689 C C . MET A 1 86 ? 4.216 -7.387 -5.215 1.00 77.31 86 MET A C 1
ATOM 691 O O . MET A 1 86 ? 4.845 -8.236 -5.846 1.00 77.31 86 MET A O 1
ATOM 695 N N . VAL A 1 87 ? 2.946 -7.060 -5.468 1.00 83.31 87 VAL A N 1
ATOM 696 C CA . VAL A 1 87 ? 2.091 -7.728 -6.457 1.00 83.31 87 VAL A CA 1
ATOM 697 C C . VAL A 1 87 ? 2.361 -7.258 -7.890 1.00 83.31 87 VAL A C 1
ATOM 699 O O . VAL A 1 87 ? 2.228 -8.059 -8.811 1.00 83.31 87 VAL A O 1
ATOM 702 N N . GLU A 1 88 ? 2.798 -6.014 -8.109 1.00 75.25 88 GLU A N 1
ATOM 703 C CA . GLU A 1 88 ? 3.086 -5.507 -9.465 1.00 75.25 88 GLU A CA 1
ATOM 704 C C . GLU A 1 88 ? 4.192 -6.285 -10.200 1.00 75.25 88 GLU A C 1
ATOM 706 O O . GLU A 1 88 ? 4.277 -6.186 -11.419 1.00 75.25 88 GLU A O 1
ATOM 711 N N . HIS A 1 89 ? 5.033 -7.057 -9.494 1.00 63.72 89 HIS A N 1
ATOM 712 C CA . HIS A 1 89 ? 6.092 -7.906 -10.070 1.00 63.72 89 HIS A CA 1
ATOM 713 C C . HIS A 1 89 ? 6.874 -7.302 -11.275 1.00 63.72 89 HIS A C 1
ATOM 715 O O . HIS A 1 89 ? 7.118 -8.022 -12.244 1.00 63.72 89 HIS A O 1
ATOM 721 N N . PRO A 1 90 ? 7.315 -6.023 -11.270 1.00 58.59 90 PRO A N 1
ATOM 722 C CA . PRO A 1 90 ? 8.053 -5.489 -12.414 1.00 58.59 90 PRO A CA 1
ATOM 723 C C . PRO A 1 90 ? 9.461 -6.099 -12.513 1.00 58.59 90 PRO A C 1
ATOM 725 O O . PRO A 1 90 ? 10.133 -6.328 -11.504 1.00 58.59 90 PRO A O 1
ATOM 728 N N . ASN A 1 91 ? 9.927 -6.307 -13.749 1.00 45.22 91 ASN A N 1
ATOM 729 C CA . ASN A 1 91 ? 11.220 -6.931 -14.069 1.00 45.22 91 ASN A CA 1
ATOM 730 C C . ASN A 1 91 ? 12.425 -6.045 -13.683 1.00 45.22 91 ASN A C 1
ATOM 732 O O . ASN A 1 91 ? 13.550 -6.533 -13.582 1.00 45.22 91 ASN A O 1
ATOM 736 N N . VAL A 1 92 ? 12.199 -4.739 -13.489 1.00 45.75 92 VAL A N 1
ATOM 737 C CA . VAL A 1 92 ? 13.153 -3.766 -12.938 1.00 45.75 92 VAL A CA 1
ATOM 738 C C . VAL A 1 92 ? 12.413 -2.858 -11.953 1.00 45.75 92 VAL A C 1
ATOM 740 O O . VAL A 1 92 ? 11.398 -2.257 -12.307 1.00 45.75 92 VAL A O 1
ATOM 743 N N . ARG A 1 93 ? 12.941 -2.735 -10.727 1.00 53.50 93 ARG A N 1
ATOM 744 C CA . ARG A 1 93 ? 12.403 -1.879 -9.656 1.00 53.50 93 ARG A CA 1
ATOM 745 C C . ARG A 1 93 ? 13.360 -0.727 -9.363 1.00 53.50 93 ARG A C 1
ATOM 747 O O . ARG A 1 93 ? 14.505 -0.963 -8.989 1.00 53.50 93 ARG A O 1
ATOM 754 N N . LEU A 1 94 ? 12.883 0.507 -9.510 1.00 56.25 94 LEU A N 1
ATOM 755 C CA . LEU A 1 94 ? 13.555 1.708 -9.006 1.00 56.25 94 LEU A CA 1
ATOM 756 C C . LEU A 1 94 ? 12.837 2.140 -7.726 1.00 56.25 94 LEU A C 1
ATOM 758 O O . LEU A 1 94 ? 11.679 2.547 -7.784 1.00 56.25 94 LEU A O 1
ATOM 762 N N . LEU A 1 95 ? 13.512 1.995 -6.585 1.00 59.00 95 LEU A N 1
ATOM 763 C CA . LEU A 1 95 ? 12.992 2.327 -5.261 1.00 59.00 95 LEU A CA 1
ATOM 764 C C . LEU A 1 95 ? 13.794 3.509 -4.710 1.00 59.00 95 LEU A C 1
ATOM 766 O O . LEU A 1 95 ? 14.965 3.336 -4.378 1.00 59.00 95 LEU A O 1
ATOM 770 N N . ASP A 1 96 ? 13.188 4.691 -4.634 1.00 49.69 96 ASP A N 1
ATOM 771 C CA . ASP A 1 96 ? 13.812 5.852 -3.992 1.00 49.69 96 ASP A CA 1
ATOM 772 C C . ASP A 1 96 ? 13.405 5.900 -2.510 1.00 49.69 96 ASP A C 1
ATOM 774 O O . ASP A 1 96 ? 12.237 6.125 -2.188 1.00 49.69 96 ASP A O 1
ATOM 778 N N . GLU A 1 97 ? 14.350 5.606 -1.609 1.00 47.78 97 GLU A N 1
ATOM 779 C CA . GLU A 1 97 ? 14.163 5.585 -0.145 1.00 47.78 97 GLU A CA 1
ATOM 780 C C . GLU A 1 97 ? 12.870 4.859 0.327 1.00 47.78 97 GLU A C 1
ATOM 782 O O . GLU A 1 97 ? 12.083 5.411 1.107 1.00 47.78 97 GLU A O 1
ATOM 787 N N . PRO A 1 98 ? 12.612 3.598 -0.098 1.00 53.53 98 PRO A N 1
ATOM 788 C CA . PRO A 1 98 ? 11.324 2.911 0.103 1.00 53.53 98 PRO A CA 1
ATOM 789 C C . PRO A 1 98 ? 10.992 2.617 1.575 1.00 53.53 98 PRO A C 1
ATOM 791 O O . PRO A 1 98 ? 9.880 2.210 1.903 1.00 53.53 98 PRO A O 1
ATOM 794 N N . THR A 1 99 ? 11.962 2.797 2.470 1.00 55.03 99 THR A N 1
ATOM 795 C CA . THR A 1 99 ? 11.879 2.468 3.894 1.00 55.03 99 THR A CA 1
ATOM 796 C C . THR A 1 99 ? 11.551 3.672 4.776 1.00 55.03 99 THR A C 1
ATOM 798 O O . THR A 1 99 ? 11.279 3.491 5.962 1.00 55.03 99 THR A O 1
ATOM 801 N N . ASN A 1 100 ? 11.566 4.900 4.245 1.00 55.47 100 ASN A N 1
ATOM 802 C CA . ASN A 1 100 ? 11.627 6.114 5.071 1.00 55.47 100 ASN A CA 1
ATOM 803 C C . ASN A 1 100 ? 10.333 6.415 5.860 1.00 55.47 100 ASN A C 1
ATOM 805 O O . ASN A 1 100 ? 10.342 7.163 6.835 1.00 55.47 100 ASN A O 1
ATOM 809 N N . HIS A 1 101 ? 9.223 5.784 5.475 1.00 58.00 101 HIS A N 1
ATOM 810 C CA . HIS A 1 101 ? 7.919 5.895 6.14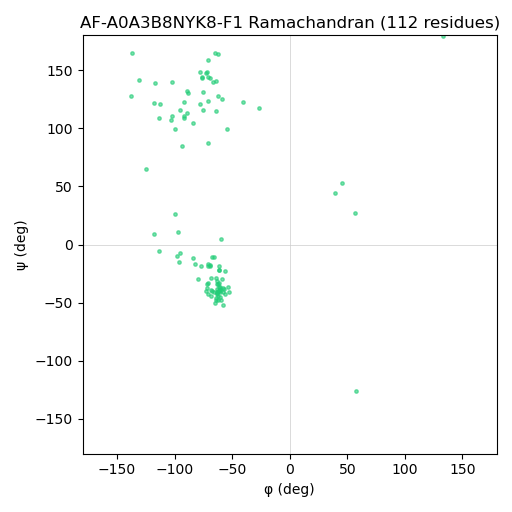2 1.00 58.00 101 HIS A CA 1
ATOM 811 C C . HIS A 1 101 ? 7.413 4.562 6.707 1.00 58.00 101 HIS A C 1
ATOM 813 O O . HIS A 1 101 ? 6.266 4.469 7.143 1.00 58.00 101 HIS A O 1
ATOM 819 N N . LEU A 1 102 ? 8.263 3.532 6.693 1.00 60.72 102 LEU A N 1
ATOM 820 C CA . LEU A 1 102 ? 7.964 2.230 7.272 1.00 60.72 102 LEU A CA 1
ATOM 821 C C . LEU A 1 102 ? 8.405 2.227 8.738 1.00 60.72 102 LEU A C 1
ATOM 823 O O . LEU A 1 102 ? 9.519 2.644 9.067 1.00 60.72 102 LEU A O 1
ATOM 827 N N . ASP A 1 103 ? 7.530 1.759 9.625 1.00 67.50 103 ASP A N 1
ATOM 828 C CA . ASP A 1 103 ? 7.932 1.401 10.986 1.00 67.50 103 ASP A CA 1
ATOM 829 C C . ASP A 1 103 ? 8.917 0.211 10.957 1.00 67.50 103 ASP A C 1
ATOM 831 O O . ASP A 1 103 ? 9.101 -0.443 9.925 1.00 67.50 103 ASP A O 1
ATOM 835 N N . LEU A 1 104 ? 9.619 -0.029 12.070 1.00 69.50 104 LEU A N 1
ATOM 836 C CA . LEU A 1 104 ? 10.677 -1.046 12.148 1.00 69.50 104 LEU A CA 1
ATOM 837 C C . LEU A 1 104 ? 10.163 -2.440 11.748 1.00 69.50 104 LEU A C 1
ATOM 839 O O . LEU A 1 104 ? 10.805 -3.124 10.954 1.00 69.50 104 LEU A O 1
ATOM 843 N N . ASP A 1 105 ? 8.967 -2.802 12.210 1.00 64.94 105 ASP A N 1
ATOM 844 C CA . ASP A 1 105 ? 8.330 -4.086 11.907 1.00 64.94 105 ASP A CA 1
ATOM 845 C C . ASP A 1 105 ? 8.037 -4.234 10.406 1.00 64.94 105 ASP A C 1
ATOM 847 O O . ASP A 1 105 ? 8.228 -5.303 9.822 1.00 64.94 105 ASP A O 1
ATOM 851 N N . THR A 1 106 ? 7.616 -3.153 9.743 1.00 63.16 106 THR A N 1
ATOM 852 C CA . THR A 1 106 ? 7.368 -3.153 8.297 1.00 63.16 106 THR A CA 1
ATOM 853 C C . THR A 1 106 ? 8.670 -3.215 7.495 1.00 63.16 106 THR A C 1
ATOM 855 O O . THR A 1 106 ? 8.708 -3.871 6.452 1.00 63.16 106 THR A O 1
ATOM 858 N N . LYS A 1 107 ? 9.757 -2.598 7.982 1.00 66.81 107 LYS A N 1
ATOM 859 C CA . LYS A 1 107 ? 11.091 -2.717 7.366 1.00 66.81 107 LYS A CA 1
ATOM 860 C C . LYS A 1 107 ? 11.598 -4.158 7.390 1.00 66.81 107 LYS A C 1
ATOM 862 O O . LYS A 1 107 ? 12.050 -4.651 6.363 1.00 66.81 107 LYS A O 1
ATOM 867 N N . GLU A 1 108 ? 11.451 -4.860 8.512 1.00 67.50 108 GLU A N 1
ATOM 868 C CA . GLU A 1 108 ? 11.853 -6.270 8.611 1.00 67.50 108 GLU A CA 1
ATOM 869 C C . GLU A 1 108 ? 11.049 -7.188 7.672 1.00 67.50 108 GLU A C 1
ATOM 871 O O . GLU A 1 108 ? 11.575 -8.178 7.160 1.00 67.50 108 GLU A O 1
ATOM 876 N N . GLN A 1 109 ? 9.767 -6.888 7.429 1.00 64.56 109 GLN A N 1
ATOM 877 C CA . GLN A 1 109 ? 8.969 -7.633 6.445 1.00 64.56 109 GLN A CA 1
ATOM 878 C C . GLN A 1 109 ? 9.383 -7.314 5.005 1.00 64.56 109 GLN A C 1
ATOM 880 O O . GLN A 1 109 ? 9.413 -8.220 4.174 1.00 64.56 109 GLN A O 1
ATOM 885 N N . LEU A 1 110 ? 9.732 -6.057 4.714 1.00 62.44 110 LEU A N 1
ATOM 886 C CA . LEU A 1 110 ? 10.273 -5.647 3.418 1.00 62.44 110 LEU A CA 1
ATOM 887 C C . LEU A 1 110 ? 11.580 -6.387 3.104 1.00 62.44 110 LEU A C 1
ATOM 889 O O . LEU A 1 110 ? 11.718 -6.911 2.003 1.00 62.44 110 LEU A O 1
ATOM 893 N N . GLU A 1 111 ? 12.495 -6.496 4.068 1.00 65.50 111 GLU A N 1
ATOM 894 C CA . GLU A 1 111 ? 13.747 -7.247 3.897 1.00 65.50 111 GLU A CA 1
ATOM 895 C C . GLU A 1 111 ? 13.517 -8.740 3.627 1.00 65.50 111 GLU A C 1
ATOM 897 O O . GLU A 1 111 ? 14.261 -9.341 2.863 1.00 65.50 111 GLU A O 1
ATOM 902 N N . LYS A 1 112 ? 12.479 -9.351 4.213 1.00 62.47 112 LYS A N 1
ATOM 903 C CA . LYS A 1 112 ? 12.131 -10.767 3.977 1.00 62.47 112 LYS A CA 1
ATOM 904 C C . LYS A 1 112 ? 11.421 -11.018 2.644 1.00 62.47 112 LYS A C 1
ATOM 906 O O . LYS A 1 112 ? 11.307 -12.171 2.230 1.00 62.47 112 LYS A O 1
ATOM 911 N N . ALA A 1 113 ? 10.858 -9.976 2.040 1.00 58.97 113 ALA A N 1
ATOM 912 C CA . ALA A 1 113 ? 10.037 -10.063 0.836 1.00 58.97 113 ALA A CA 1
ATOM 913 C C . ALA A 1 113 ? 10.809 -9.782 -0.466 1.00 58.97 113 ALA A C 1
ATOM 915 O O . ALA A 1 113 ? 10.273 -10.060 -1.544 1.00 58.97 113 ALA A O 1
ATOM 916 N N . LEU A 1 114 ? 12.012 -9.209 -0.364 1.00 56.09 114 LEU A N 1
ATOM 917 C CA . LEU A 1 114 ? 12.966 -8.983 -1.456 1.00 56.09 114 LEU A CA 1
ATOM 918 C C . LEU A 1 114 ? 13.953 -10.151 -1.572 1.00 56.09 114 LEU A C 1
ATOM 920 O O . LEU A 1 114 ? 14.351 -10.432 -2.724 1.00 56.09 114 LEU A O 1
#